Protein AF-A0A964BE77-F1 (afdb_monomer_lite)

pLDDT: mean 82.58, std 14.32, range [40.66, 96.25]

Radius of gyration: 21.84 Å; chains: 1; bounding box: 55×51×48 Å

Foldseek 3Di:
DDDDPDPPPVDPPDDDDDCPDDDDDDDPPCVVVVLVVPADVPGDSVNVVVVVVVVVVVVVVVVVVVD

Structure (mmCIF, N/CA/C/O backbone):
data_AF-A0A964BE77-F1
#
_entry.id   AF-A0A964BE77-F1
#
loop_
_atom_site.group_PDB
_atom_site.id
_atom_site.type_symbol
_atom_site.label_atom_id
_atom_site.label_alt_id
_atom_site.label_comp_id
_atom_site.label_asym_id
_atom_site.label_entity_id
_atom_site.label_seq_id
_atom_site.pdbx_PDB_ins_code
_atom_site.Cartn_x
_atom_site.Cartn_y
_atom_site.Cartn_z
_atom_site.occupancy
_atom_site.B_iso_or_equiv
_atom_site.auth_seq_id
_atom_site.auth_comp_id
_atom_site.auth_asym_id
_atom_site.auth_atom_i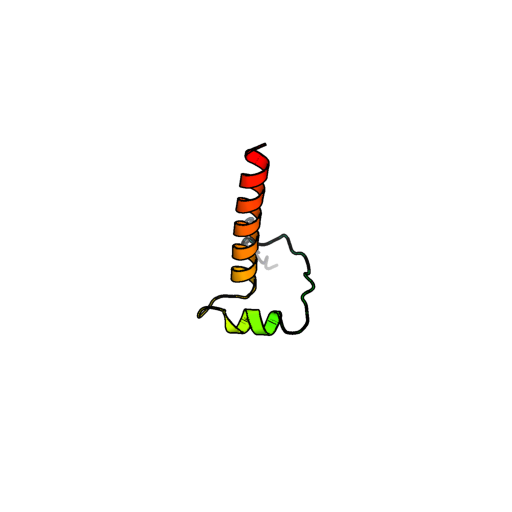d
_atom_site.pdbx_PDB_model_num
ATOM 1 N N . MET A 1 1 ? 43.417 34.397 -23.856 1.00 40.66 1 MET A N 1
ATOM 2 C CA . MET A 1 1 ? 42.942 33.485 -22.798 1.00 40.66 1 MET A CA 1
ATOM 3 C C . MET A 1 1 ? 41.443 33.372 -22.968 1.00 40.66 1 MET A C 1
ATOM 5 O O . MET A 1 1 ? 40.789 34.405 -22.992 1.00 40.66 1 MET A O 1
ATOM 9 N N . THR A 1 2 ? 40.923 32.176 -23.221 1.00 52.00 2 THR A N 1
ATOM 10 C CA . THR A 1 2 ? 39.491 31.974 -23.481 1.00 52.00 2 THR A CA 1
ATOM 11 C C . THR A 1 2 ? 38.823 31.603 -22.163 1.00 52.00 2 THR A C 1
ATOM 13 O O . THR A 1 2 ? 39.090 30.528 -21.632 1.00 52.00 2 THR A O 1
ATOM 16 N N . GLU A 1 3 ? 38.007 32.495 -21.607 1.00 59.59 3 GLU A N 1
ATOM 17 C CA . GLU A 1 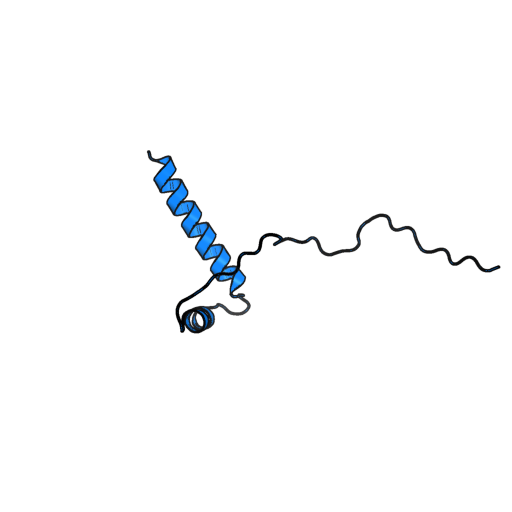3 ? 37.232 32.207 -20.399 1.00 59.59 3 GLU A CA 1
ATOM 18 C C . GLU A 1 3 ? 35.989 31.385 -20.762 1.00 59.59 3 GLU A C 1
ATOM 20 O O . GLU A 1 3 ? 35.130 31.821 -21.529 1.00 59.59 3 GLU A O 1
ATOM 25 N N . LEU A 1 4 ? 35.902 30.167 -20.224 1.00 66.19 4 LEU A N 1
ATOM 26 C CA . LEU A 1 4 ? 34.705 29.334 -20.304 1.00 66.19 4 LEU A CA 1
ATOM 27 C C . LEU A 1 4 ? 33.705 29.818 -19.245 1.00 66.19 4 LEU A C 1
ATOM 29 O O . LEU A 1 4 ? 33.810 29.468 -18.072 1.00 66.19 4 LEU A O 1
ATOM 33 N N . LEU A 1 5 ? 32.735 30.632 -19.665 1.00 64.19 5 LEU A N 1
ATOM 34 C CA . LEU A 1 5 ? 31.589 31.038 -18.849 1.00 64.19 5 LEU A CA 1
ATOM 35 C C . LEU A 1 5 ? 30.702 29.817 -18.547 1.00 64.19 5 LEU A C 1
ATOM 37 O O . LEU A 1 5 ? 29.834 29.449 -19.337 1.00 64.19 5 LEU A O 1
ATOM 41 N N . ILE A 1 6 ? 30.918 29.179 -17.395 1.00 66.31 6 ILE A N 1
ATOM 42 C CA . ILE A 1 6 ? 30.004 28.169 -16.850 1.00 66.31 6 ILE A CA 1
ATOM 43 C C . ILE A 1 6 ? 28.778 28.914 -16.311 1.00 66.31 6 ILE A C 1
ATOM 45 O O . ILE A 1 6 ? 28.884 29.730 -15.396 1.00 66.31 6 ILE A O 1
ATOM 49 N N . SER A 1 7 ? 27.605 28.659 -16.887 1.00 61.94 7 SER A N 1
ATOM 50 C CA . SER A 1 7 ? 26.341 29.270 -16.475 1.00 61.94 7 SER A CA 1
ATOM 51 C C . SER A 1 7 ? 26.041 28.973 -14.999 1.00 61.94 7 SER A C 1
ATOM 53 O O . SER A 1 7 ? 25.758 27.833 -14.634 1.00 61.94 7 SER A O 1
ATOM 55 N N . ASN A 1 8 ? 26.091 30.010 -14.156 1.00 64.25 8 ASN A N 1
ATOM 56 C CA . ASN A 1 8 ? 25.796 29.963 -12.721 1.00 64.25 8 ASN A CA 1
ATOM 57 C C . ASN A 1 8 ? 24.284 29.795 -12.464 1.00 64.25 8 ASN A C 1
ATOM 59 O O . ASN A 1 8 ? 23.602 30.707 -11.992 1.00 64.25 8 ASN A O 1
ATOM 63 N N . THR A 1 9 ? 23.712 28.644 -12.819 1.00 64.12 9 THR A N 1
ATOM 64 C CA . THR A 1 9 ? 22.321 28.325 -12.480 1.00 64.12 9 THR A CA 1
ATOM 65 C C . THR A 1 9 ? 22.244 27.889 -11.018 1.00 64.12 9 THR A C 1
ATOM 67 O O . THR A 1 9 ? 22.429 26.723 -10.690 1.00 64.12 9 THR A O 1
ATOM 70 N N . SER A 1 10 ? 21.944 28.844 -10.136 1.00 62.47 10 SER A N 1
ATOM 71 C CA . SER A 1 10 ? 21.854 28.690 -8.671 1.00 62.47 10 SER A CA 1
ATOM 72 C C . SER A 1 10 ? 20.747 27.739 -8.167 1.00 62.47 10 SER A C 1
ATOM 74 O O . SER A 1 10 ? 20.593 27.573 -6.956 1.00 62.47 10 SER A O 1
ATOM 76 N N . ARG A 1 11 ? 19.930 27.138 -9.040 1.00 64.38 11 ARG A N 1
ATOM 77 C CA . ARG A 1 11 ? 18.838 26.242 -8.624 1.00 64.38 11 ARG A CA 1
ATOM 78 C C . ARG A 1 11 ? 19.248 24.785 -8.840 1.00 64.38 11 ARG A C 1
ATOM 80 O O . ARG A 1 11 ? 19.621 24.453 -9.963 1.00 64.38 11 ARG A O 1
ATOM 87 N N . PRO A 1 12 ? 19.142 23.904 -7.826 1.00 63.97 12 PRO A N 1
ATOM 88 C CA . PRO A 1 12 ? 19.368 22.478 -8.020 1.00 63.97 12 PRO A CA 1
ATOM 89 C C . PRO A 1 12 ? 18.409 21.958 -9.098 1.00 63.97 12 PRO A C 1
ATOM 91 O O . PRO A 1 12 ? 17.198 21.917 -8.891 1.00 63.97 12 PRO A O 1
ATOM 94 N N . VAL A 1 13 ? 18.935 21.555 -10.254 1.00 69.88 13 VAL A N 1
ATOM 95 C CA . VAL A 1 13 ? 18.163 20.975 -11.373 1.00 69.88 13 VAL A CA 1
ATOM 96 C C . VAL A 1 13 ? 17.840 19.489 -11.140 1.00 69.88 13 VAL A C 1
ATOM 98 O O . VAL A 1 13 ? 17.815 18.680 -12.064 1.00 69.88 13 VAL A O 1
ATOM 101 N N . GLY A 1 14 ? 17.630 19.108 -9.877 1.00 71.06 14 GLY A N 1
ATOM 102 C CA . GLY A 1 14 ? 17.419 17.729 -9.442 1.00 71.06 14 GLY A CA 1
ATOM 103 C C . GLY A 1 14 ? 15.947 17.396 -9.202 1.00 71.06 14 GLY A C 1
ATOM 104 O O . GLY A 1 14 ? 15.142 18.247 -8.823 1.00 71.06 14 GLY A O 1
ATOM 105 N N . ARG A 1 15 ? 15.585 16.122 -9.375 1.00 73.25 15 ARG A N 1
ATOM 106 C CA . ARG A 1 15 ? 14.261 15.610 -9.002 1.00 73.25 15 ARG A CA 1
ATOM 107 C C . ARG A 1 15 ? 14.098 15.674 -7.480 1.00 73.25 15 ARG A C 1
ATOM 109 O O . ARG A 1 15 ? 14.887 15.073 -6.757 1.00 73.25 15 ARG A O 1
ATOM 116 N N . ARG A 1 16 ? 13.049 16.350 -6.998 1.00 71.69 16 ARG A N 1
ATOM 117 C CA . ARG A 1 16 ? 12.700 16.411 -5.569 1.00 71.69 16 ARG A CA 1
ATOM 118 C C . ARG A 1 16 ? 12.543 14.995 -5.002 1.00 71.69 16 ARG A C 1
ATOM 120 O O . ARG A 1 16 ? 11.759 14.199 -5.525 1.00 71.69 16 ARG A O 1
ATOM 127 N N . GLN A 1 17 ? 13.290 14.686 -3.945 1.00 69.75 17 GLN A N 1
ATOM 128 C CA . GLN A 1 17 ? 13.167 13.421 -3.229 1.00 69.75 17 GLN A CA 1
ATOM 129 C C . GLN A 1 17 ? 11.846 13.423 -2.452 1.00 69.75 17 GLN A C 1
ATOM 131 O O . GLN A 1 17 ? 11.595 14.317 -1.651 1.00 69.75 17 GLN A O 1
ATOM 136 N N . ILE A 1 18 ? 10.984 12.452 -2.745 1.00 70.62 18 ILE A N 1
ATOM 137 C CA . ILE A 1 18 ? 9.634 12.339 -2.167 1.00 70.62 18 ILE A CA 1
ATOM 138 C C . ILE A 1 18 ? 9.553 11.290 -1.051 1.00 70.62 18 ILE A C 1
ATOM 140 O O . ILE A 1 18 ? 8.806 11.482 -0.104 1.00 70.62 18 ILE A O 1
ATOM 144 N N . ASN A 1 19 ? 10.370 10.233 -1.112 1.00 68.06 19 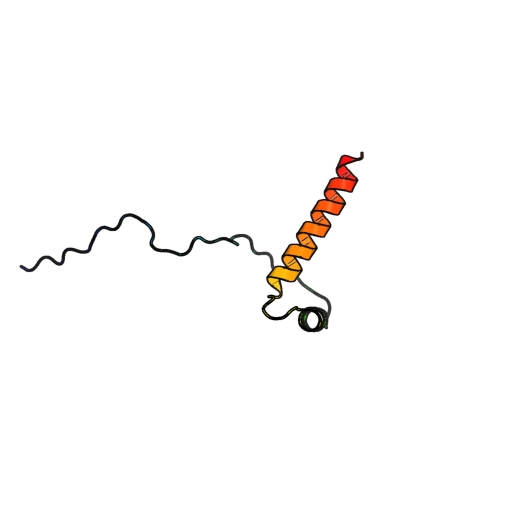ASN A N 1
ATOM 145 C CA . ASN A 1 19 ? 10.385 9.144 -0.132 1.00 68.06 19 ASN A CA 1
ATOM 146 C C . ASN A 1 19 ? 11.792 9.059 0.469 1.00 68.06 19 ASN A C 1
ATOM 148 O O . ASN A 1 19 ? 12.659 8.372 -0.074 1.00 68.06 19 ASN A O 1
ATOM 152 N N . HIS A 1 20 ? 12.052 9.859 1.500 1.00 76.62 20 HIS A N 1
ATOM 153 C CA . HIS A 1 20 ? 13.377 9.947 2.119 1.00 76.62 20 HIS A CA 1
ATOM 154 C C . HIS A 1 20 ? 13.560 8.950 3.271 1.00 76.62 20 HIS A C 1
ATOM 156 O O . HIS A 1 20 ? 14.678 8.504 3.513 1.00 76.62 20 HIS A O 1
ATOM 162 N N . GLU A 1 21 ? 12.468 8.555 3.924 1.00 77.19 21 GLU A N 1
ATOM 163 C CA . GLU A 1 21 ? 12.482 7.584 5.014 1.00 77.19 21 GLU A CA 1
ATOM 164 C C . GLU A 1 21 ? 12.393 6.157 4.469 1.00 77.19 21 GLU A C 1
ATOM 166 O O . GLU A 1 21 ? 11.519 5.823 3.663 1.00 77.19 21 GLU A O 1
ATOM 171 N N . GLN A 1 22 ? 13.324 5.306 4.898 1.00 84.94 22 GLN A N 1
ATOM 172 C CA . GLN A 1 22 ? 13.377 3.898 4.527 1.00 84.94 22 GLN A CA 1
ATOM 173 C C . GLN A 1 22 ? 13.672 3.048 5.760 1.00 84.94 22 GLN A C 1
ATOM 175 O O . GLN A 1 22 ? 14.623 3.304 6.494 1.00 84.94 22 GLN A O 1
ATOM 180 N N . MET A 1 23 ? 12.899 1.977 5.929 1.00 86.06 23 MET A N 1
ATOM 181 C CA . MET A 1 23 ? 13.140 0.944 6.932 1.00 86.06 23 MET A CA 1
ATOM 182 C C . MET A 1 23 ? 13.093 -0.438 6.261 1.00 86.06 23 MET A C 1
ATOM 184 O O . MET A 1 23 ? 12.131 -0.732 5.545 1.00 86.06 23 MET A O 1
ATOM 188 N N . PRO A 1 24 ? 14.096 -1.314 6.463 1.00 88.12 24 PRO A N 1
ATOM 189 C CA . PRO A 1 24 ? 14.029 -2.687 5.975 1.00 88.12 24 PRO A CA 1
ATOM 190 C C . PRO A 1 24 ? 13.032 -3.509 6.804 1.00 88.12 24 PRO A C 1
ATOM 192 O O . PRO A 1 24 ? 13.113 -3.548 8.029 1.00 88.12 24 PRO A O 1
ATOM 195 N N . ALA A 1 25 ? 12.125 -4.223 6.134 1.00 87.88 25 ALA A N 1
ATOM 196 C CA . ALA A 1 25 ? 11.156 -5.113 6.774 1.00 87.88 25 ALA A CA 1
ATOM 197 C C . ALA A 1 25 ? 11.484 -6.586 6.494 1.00 87.88 25 ALA A C 1
ATOM 199 O O . ALA A 1 25 ? 11.815 -6.967 5.368 1.00 87.88 25 ALA A O 1
ATOM 200 N N . ARG A 1 26 ? 11.370 -7.432 7.525 1.00 94.00 26 ARG A N 1
ATOM 201 C CA . ARG A 1 26 ? 11.495 -8.889 7.398 1.00 94.00 26 ARG A CA 1
ATOM 202 C C . ARG A 1 26 ? 10.108 -9.503 7.281 1.00 94.00 26 ARG A C 1
ATOM 204 O O . ARG A 1 26 ? 9.240 -9.222 8.099 1.00 94.00 26 ARG A O 1
ATOM 211 N N . PHE A 1 27 ? 9.928 -10.382 6.301 1.00 91.94 27 PHE A N 1
ATOM 212 C CA . PHE A 1 27 ? 8.681 -11.110 6.098 1.00 91.94 27 PHE A CA 1
ATOM 213 C C . PHE A 1 27 ? 8.901 -12.622 6.182 1.00 91.94 27 PHE A C 1
ATOM 215 O O . PHE A 1 27 ? 9.989 -13.100 5.846 1.00 91.94 27 PHE A O 1
ATOM 222 N N . PRO A 1 28 ? 7.867 -13.392 6.566 1.00 95.81 28 PRO A N 1
ATOM 223 C CA . PRO A 1 28 ? 7.885 -14.842 6.433 1.00 95.81 28 PRO A CA 1
ATOM 224 C C . PRO A 1 28 ? 8.165 -15.291 4.992 1.00 95.81 28 PRO A C 1
ATOM 226 O O . PRO A 1 28 ? 7.870 -14.584 4.020 1.00 95.81 28 PRO A O 1
ATOM 229 N N . 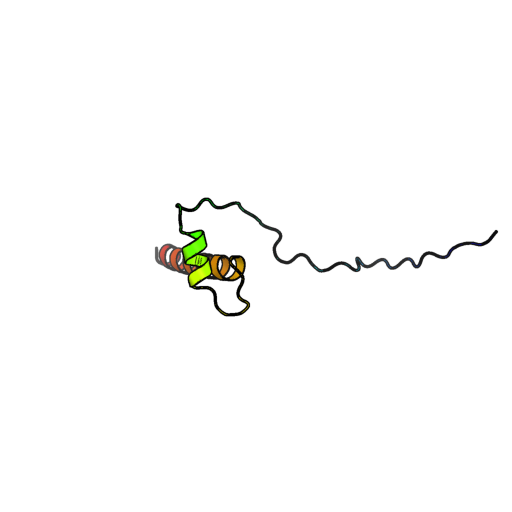LYS A 1 29 ? 8.708 -16.504 4.848 1.00 95.25 29 LYS A N 1
ATOM 230 C CA . LYS A 1 29 ? 8.965 -17.106 3.534 1.00 95.25 29 LYS A CA 1
ATOM 231 C C . LYS A 1 29 ? 7.667 -17.165 2.719 1.00 95.25 29 LYS A C 1
ATOM 233 O O . LYS A 1 29 ? 6.630 -17.587 3.219 1.00 95.25 29 LYS A O 1
ATOM 238 N N . GLY A 1 30 ? 7.739 -16.752 1.454 1.00 95.56 30 GLY A N 1
ATOM 239 C CA . GLY A 1 30 ? 6.607 -16.770 0.519 1.00 95.56 30 GLY A CA 1
ATOM 240 C C . GLY A 1 30 ? 5.732 -15.513 0.535 1.00 95.56 30 GLY A C 1
ATOM 241 O O . GLY A 1 30 ? 4.982 -15.297 -0.411 1.00 95.56 30 GLY A O 1
ATOM 242 N N . THR A 1 31 ? 5.861 -14.632 1.529 1.00 94.56 31 THR A N 1
ATOM 243 C CA . THR A 1 31 ? 5.057 -13.400 1.595 1.00 94.56 31 THR A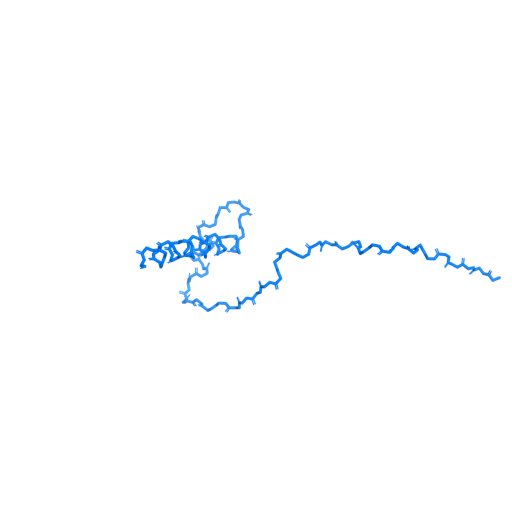 CA 1
ATOM 244 C C . THR A 1 31 ? 5.325 -12.457 0.425 1.00 94.56 31 THR A C 1
ATOM 246 O O . THR A 1 31 ? 4.384 -11.903 -0.126 1.00 94.56 31 THR A O 1
ATOM 249 N N . LEU A 1 32 ? 6.579 -12.319 -0.018 1.00 92.75 32 LEU A N 1
ATOM 250 C CA . LEU A 1 32 ? 6.901 -11.475 -1.177 1.00 92.75 32 LEU A CA 1
ATOM 251 C C . LEU A 1 32 ? 6.245 -11.990 -2.468 1.00 92.75 32 LEU A C 1
ATOM 253 O O . LEU A 1 32 ? 5.707 -11.196 -3.227 1.00 92.75 32 LEU A O 1
ATOM 257 N N . ALA A 1 33 ? 6.208 -13.311 -2.667 1.00 94.38 33 ALA A N 1
ATOM 258 C CA . ALA A 1 33 ? 5.519 -13.914 -3.809 1.00 94.38 33 ALA A CA 1
ATOM 259 C C . ALA A 1 33 ? 3.996 -13.718 -3.725 1.00 94.38 33 ALA A C 1
ATOM 261 O O . ALA A 1 33 ? 3.344 -13.470 -4.735 1.00 94.38 33 ALA A O 1
ATOM 262 N N . ARG A 1 34 ? 3.425 -13.778 -2.513 1.00 95.12 34 ARG A N 1
ATOM 263 C CA . ARG A 1 34 ? 2.010 -13.446 -2.287 1.00 95.12 34 ARG A CA 1
ATOM 264 C C . ARG A 1 34 ? 1.713 -11.982 -2.603 1.00 95.12 34 ARG A C 1
ATOM 266 O O . ARG A 1 34 ? 0.675 -11.713 -3.189 1.00 95.12 34 ARG A O 1
ATOM 273 N N . ILE A 1 35 ? 2.613 -11.067 -2.234 1.00 94.00 35 ILE A N 1
ATOM 274 C CA . ILE A 1 35 ? 2.512 -9.643 -2.574 1.00 94.00 35 ILE A CA 1
ATOM 275 C C . ILE A 1 35 ? 2.522 -9.472 -4.093 1.00 94.00 35 ILE A C 1
ATOM 277 O O . ILE A 1 35 ? 1.618 -8.845 -4.628 1.00 94.00 35 ILE A O 1
ATOM 281 N N . ASP A 1 36 ? 3.483 -10.078 -4.792 1.00 92.38 36 ASP A N 1
ATOM 282 C CA . ASP A 1 36 ? 3.573 -9.988 -6.255 1.00 92.38 36 ASP A CA 1
ATOM 283 C C . ASP A 1 36 ? 2.316 -10.494 -6.963 1.00 92.38 36 ASP A C 1
ATOM 285 O O . ASP A 1 36 ? 1.892 -9.908 -7.955 1.00 92.38 36 ASP A O 1
ATOM 289 N N . GLY A 1 37 ? 1.702 -11.558 -6.438 1.00 94.88 37 GLY A N 1
ATOM 290 C CA . GLY A 1 37 ? 0.494 -12.148 -7.010 1.00 94.88 37 GLY A CA 1
ATOM 291 C C . GLY A 1 37 ? -0.766 -11.287 -6.890 1.00 94.88 37 GLY A C 1
ATOM 292 O O . GLY A 1 37 ? -1.742 -11.574 -7.578 1.00 94.88 37 GLY A O 1
ATOM 293 N N . VAL A 1 38 ? -0.768 -10.254 -6.038 1.00 95.00 38 VAL A N 1
ATOM 294 C CA . VAL A 1 38 ? -1.929 -9.367 -5.831 1.00 95.00 38 VAL A CA 1
ATOM 295 C C . VAL A 1 38 ? -1.723 -7.950 -6.370 1.00 95.00 38 VAL A C 1
ATOM 297 O O . VAL A 1 38 ? -2.640 -7.135 -6.268 1.00 95.00 38 VAL A O 1
ATOM 300 N N . LEU A 1 39 ? -0.553 -7.642 -6.943 1.00 93.94 39 LEU A N 1
ATOM 301 C CA . LEU A 1 39 ? -0.283 -6.322 -7.516 1.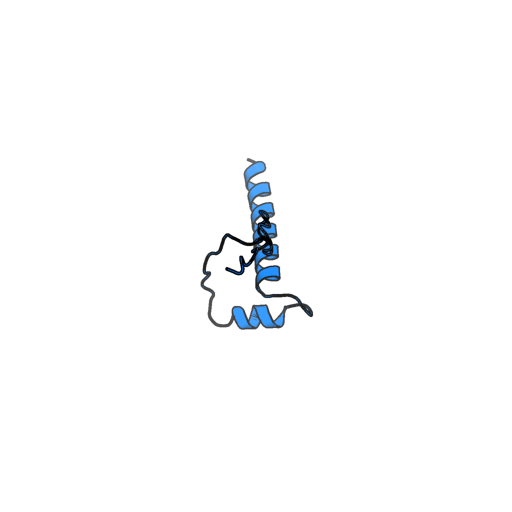00 93.94 39 LEU A CA 1
ATOM 302 C C . LEU A 1 39 ? -1.158 -6.063 -8.746 1.00 93.94 39 LEU A C 1
ATOM 304 O O . LEU A 1 39 ? -1.277 -6.896 -9.648 1.00 93.94 39 LEU A O 1
ATOM 308 N N . LYS A 1 40 ? -1.724 -4.860 -8.817 1.00 92.31 40 LYS A N 1
ATOM 309 C CA . LYS A 1 40 ? -2.420 -4.363 -10.005 1.00 92.31 40 LYS A CA 1
ATOM 310 C C . LYS A 1 40 ? -1.416 -4.037 -11.119 1.00 92.31 40 LYS A C 1
ATOM 312 O O . LYS A 1 40 ? -0.233 -3.796 -10.860 1.00 92.31 40 LYS A O 1
ATOM 317 N N . PRO A 1 41 ? -1.865 -3.950 -12.385 1.00 90.69 41 PRO A N 1
ATOM 318 C CA . PRO A 1 41 ? -1.000 -3.512 -13.473 1.00 90.69 41 PRO A CA 1
ATOM 319 C C . PRO A 1 41 ? -0.352 -2.154 -13.165 1.00 90.69 41 PRO A C 1
ATOM 321 O O . PRO A 1 41 ? -1.053 -1.183 -12.888 1.00 90.69 41 PRO A O 1
ATOM 324 N N . LYS A 1 42 ? 0.983 -2.085 -13.271 1.00 89.69 42 LYS A N 1
ATOM 325 C CA . LYS A 1 42 ? 1.827 -0.900 -12.991 1.00 89.69 42 LYS A CA 1
ATOM 326 C C . LYS A 1 42 ? 1.939 -0.488 -11.513 1.00 89.69 42 LYS A C 1
ATOM 328 O O . LYS A 1 42 ? 2.575 0.527 -11.235 1.00 89.69 42 LYS A O 1
ATOM 333 N N . GLU A 1 43 ? 1.388 -1.260 -10.583 1.00 92.19 43 GLU A N 1
ATOM 334 C CA . GLU A 1 43 ? 1.557 -1.038 -9.145 1.00 92.19 43 GLU A CA 1
ATOM 335 C C . GLU A 1 43 ? 2.908 -1.584 -8.666 1.00 92.19 43 GLU A C 1
ATOM 337 O O . GLU A 1 43 ? 3.331 -2.675 -9.060 1.00 92.19 43 GLU A O 1
ATOM 342 N N . LYS A 1 44 ? 3.613 -0.833 -7.813 1.00 91.50 44 LYS A N 1
ATOM 343 C CA . LYS A 1 44 ? 4.848 -1.315 -7.182 1.00 91.50 44 LYS A CA 1
ATOM 344 C C . LYS A 1 44 ? 4.527 -1.916 -5.821 1.00 91.50 44 LYS A C 1
ATOM 346 O O . LYS A 1 44 ? 3.649 -1.436 -5.116 1.00 91.50 44 LYS A O 1
ATOM 351 N N . ARG A 1 45 ? 5.350 -2.869 -5.369 1.00 92.12 45 ARG A N 1
ATOM 352 C CA . ARG A 1 45 ? 5.293 -3.397 -3.988 1.00 92.12 45 ARG A CA 1
ATOM 353 C C . ARG A 1 45 ? 5.262 -2.288 -2.934 1.00 92.12 45 ARG A C 1
ATOM 355 O O . ARG A 1 45 ? 4.555 -2.404 -1.944 1.00 92.12 45 ARG A O 1
ATOM 362 N N . SER A 1 46 ? 6.041 -1.227 -3.148 1.00 89.88 46 SER A N 1
ATOM 363 C CA . SER A 1 46 ? 6.108 -0.080 -2.241 1.00 89.88 46 SER A CA 1
ATOM 364 C C . SER A 1 46 ? 4.791 0.682 -2.141 1.00 89.88 46 SER A C 1
ATOM 366 O O . SER A 1 46 ? 4.505 1.201 -1.070 1.00 89.88 46 SER A O 1
ATOM 368 N N . ASP A 1 47 ? 4.009 0.747 -3.222 1.00 91.06 47 ASP A N 1
ATOM 369 C CA . ASP A 1 47 ? 2.715 1.432 -3.212 1.00 91.06 47 ASP A CA 1
ATOM 370 C C . ASP A 1 47 ? 1.726 0.637 -2.351 1.00 91.06 47 ASP A C 1
ATOM 372 O O . ASP A 1 47 ? 1.194 1.176 -1.387 1.00 91.06 47 ASP A O 1
ATOM 376 N N . LEU A 1 48 ? 1.624 -0.677 -2.582 1.00 93.62 48 LEU A N 1
ATOM 377 C CA . LEU A 1 48 ? 0.790 -1.567 -1.771 1.00 93.62 48 LEU A CA 1
ATOM 378 C C . LEU A 1 48 ? 1.177 -1.554 -0.282 1.00 93.62 48 LEU A C 1
ATOM 380 O O . LEU A 1 48 ? 0.312 -1.500 0.589 1.00 93.62 48 LEU A O 1
ATOM 384 N N . ILE A 1 49 ? 2.478 -1.616 0.025 1.00 92.50 49 ILE A N 1
ATOM 385 C CA . ILE A 1 49 ? 2.956 -1.596 1.415 1.00 92.50 49 ILE A CA 1
ATOM 386 C C . ILE A 1 49 ? 2.634 -0.254 2.077 1.00 92.50 49 ILE A C 1
ATOM 388 O O . ILE A 1 49 ? 2.203 -0.254 3.225 1.00 92.50 49 ILE A O 1
ATOM 392 N N . ARG A 1 50 ? 2.817 0.870 1.374 1.00 91.19 50 ARG A N 1
ATOM 393 C CA . ARG A 1 50 ? 2.498 2.198 1.908 1.00 91.19 50 ARG A CA 1
ATOM 394 C C . ARG A 1 50 ? 1.013 2.303 2.232 1.00 91.19 50 ARG A C 1
ATOM 396 O O . ARG A 1 50 ? 0.676 2.604 3.366 1.00 91.19 50 ARG A O 1
ATOM 403 N N . ASP A 1 51 ? 0.148 1.962 1.285 1.00 93.31 51 ASP A N 1
ATOM 404 C CA . ASP A 1 51 ? -1.301 2.062 1.472 1.00 93.31 51 ASP A CA 1
ATOM 405 C C . ASP A 1 51 ? -1.789 1.149 2.613 1.00 93.31 51 ASP A C 1
ATOM 407 O O . ASP A 1 51 ? -2.665 1.519 3.394 1.00 93.31 51 ASP A O 1
ATOM 411 N N . ALA A 1 52 ? -1.194 -0.042 2.752 1.00 94.25 52 ALA A N 1
ATOM 412 C CA . ALA A 1 52 ? -1.492 -0.950 3.856 1.00 94.25 52 ALA A CA 1
ATOM 413 C C . ALA A 1 52 ? -1.052 -0.394 5.221 1.00 94.25 52 ALA A C 1
ATOM 415 O O . ALA A 1 52 ? -1.758 -0.600 6.208 1.00 94.25 52 ALA A O 1
ATOM 416 N N . VAL A 1 53 ? 0.095 0.290 5.280 1.00 93.06 53 VAL A N 1
ATOM 417 C CA . VAL A 1 53 ? 0.599 0.930 6.504 1.00 93.06 53 VAL A CA 1
ATOM 418 C C . VAL A 1 53 ? -0.266 2.125 6.888 1.00 93.06 53 VAL A C 1
ATOM 420 O O . VAL A 1 53 ? -0.705 2.174 8.030 1.00 93.06 53 VAL A O 1
ATOM 423 N N . GLU A 1 54 ? -0.575 3.030 5.957 1.00 94.69 54 GLU A N 1
ATOM 424 C CA . GLU A 1 54 ? -1.426 4.202 6.226 1.00 94.69 54 GLU A CA 1
ATOM 425 C C . GLU A 1 54 ? -2.795 3.780 6.771 1.00 94.69 54 GLU A C 1
ATOM 427 O O . GLU A 1 54 ? -3.220 4.229 7.831 1.00 94.69 54 GLU A O 1
ATOM 432 N N . ARG A 1 55 ? -3.440 2.799 6.127 1.00 95.06 55 ARG A N 1
ATOM 433 C CA . ARG A 1 55 ? -4.718 2.250 6.599 1.00 95.06 55 ARG A CA 1
ATOM 434 C C . ARG A 1 55 ? -4.632 1.663 8.014 1.00 95.06 55 ARG A C 1
ATOM 436 O O . ARG A 1 55 ? -5.603 1.703 8.769 1.00 95.06 55 ARG A O 1
ATOM 443 N N . GLU A 1 56 ? -3.515 1.023 8.348 1.00 96.25 56 GLU A N 1
ATOM 444 C CA . GLU A 1 56 ? -3.293 0.448 9.676 1.00 96.25 56 GLU A CA 1
ATOM 445 C C . GLU A 1 56 ? -3.070 1.538 10.730 1.00 96.25 56 GLU A C 1
ATOM 447 O O . GLU A 1 56 ? -3.592 1.410 11.838 1.00 96.25 56 GLU A O 1
ATOM 452 N N . LEU A 1 57 ? -2.330 2.596 10.384 1.00 96.00 57 LEU A N 1
ATOM 453 C CA . LEU A 1 57 ? -2.109 3.759 11.242 1.00 96.00 57 LEU A CA 1
ATOM 454 C C . LEU A 1 57 ? -3.425 4.476 11.533 1.00 96.00 57 LEU A C 1
ATOM 456 O O . LEU A 1 57 ? -3.794 4.578 12.700 1.00 96.00 57 LEU A O 1
ATOM 460 N N . GLU A 1 58 ? -4.187 4.835 10.497 1.00 94.94 58 GLU A N 1
ATOM 461 C CA . GLU A 1 58 ? -5.501 5.477 10.634 1.00 94.94 58 GLU A CA 1
ATOM 462 C C . GLU A 1 58 ? -6.433 4.675 11.552 1.00 94.94 58 GLU A C 1
ATOM 464 O O . GLU A 1 58 ? -7.118 5.236 12.410 1.00 94.94 58 GLU A O 1
ATOM 469 N N . ARG A 1 59 ? -6.447 3.339 11.413 1.00 94.50 59 ARG A N 1
ATOM 470 C CA . ARG A 1 59 ? -7.274 2.479 12.267 1.00 94.50 59 ARG A CA 1
ATOM 471 C C . ARG A 1 59 ? -6.854 2.567 13.734 1.00 94.50 59 ARG A C 1
ATOM 473 O O . ARG A 1 59 ? -7.716 2.708 14.596 1.00 94.50 59 ARG A O 1
ATOM 480 N N . ARG A 1 60 ? -5.552 2.478 14.019 1.00 94.81 60 ARG A N 1
ATOM 481 C CA . ARG A 1 60 ? -5.031 2.515 15.395 1.00 94.81 60 ARG A CA 1
ATOM 482 C C . ARG A 1 60 ? -5.189 3.886 16.033 1.00 94.81 60 ARG A C 1
ATOM 484 O O . ARG A 1 60 ? -5.541 3.955 17.200 1.00 94.81 60 ARG A O 1
ATOM 491 N N . GLU A 1 61 ? -4.969 4.954 15.274 1.00 93.25 61 GLU A N 1
ATOM 492 C CA . GLU A 1 61 ? -5.167 6.329 15.737 1.00 93.25 61 GLU A CA 1
ATOM 493 C C . GLU A 1 61 ? -6.635 6.601 16.080 1.00 93.25 61 GLU A C 1
ATOM 495 O O . GLU A 1 61 ? -6.934 7.266 17.072 1.00 93.25 61 GLU A O 1
ATOM 500 N N . ALA A 1 62 ? -7.568 6.040 15.306 1.00 90.94 62 ALA A N 1
ATOM 501 C CA . ALA A 1 62 ? -8.994 6.122 15.603 1.00 90.94 62 ALA A CA 1
ATOM 502 C C . ALA A 1 62 ? -9.401 5.312 16.849 1.00 90.94 62 ALA A C 1
ATOM 504 O O . ALA A 1 62 ? -10.350 5.691 17.537 1.00 90.94 62 ALA A O 1
ATOM 505 N N . GLU A 1 63 ? -8.712 4.202 17.135 1.00 89.69 63 GLU A N 1
ATOM 506 C CA . GLU A 1 63 ? -8.900 3.409 18.356 1.00 89.69 63 GLU A CA 1
ATOM 507 C C . GLU A 1 63 ? -8.369 4.156 19.589 1.00 89.69 63 GLU A C 1
ATOM 509 O O . GLU A 1 63 ? -9.084 4.257 20.580 1.00 89.69 63 GLU A O 1
ATOM 514 N N . THR A 1 64 ? -7.174 4.750 19.516 1.00 80.81 64 THR A N 1
ATOM 515 C CA . THR A 1 64 ? -6.579 5.504 20.634 1.00 80.81 64 THR A CA 1
ATOM 516 C C . THR A 1 64 ? -7.220 6.866 20.878 1.00 80.81 64 THR A C 1
ATOM 518 O O . THR A 1 64 ? -7.158 7.358 21.996 1.00 80.81 64 THR A O 1
ATOM 521 N N . SER A 1 65 ? -7.846 7.485 19.873 1.00 70.31 65 SER A N 1
ATOM 522 C CA . SER A 1 65 ? -8.552 8.772 20.034 1.00 70.31 65 SER A CA 1
ATOM 523 C C . SER A 1 65 ? -9.949 8.638 20.658 1.00 70.31 65 SER A C 1
ATOM 525 O O . SER A 1 65 ? -10.642 9.642 20.826 1.00 70.31 65 SER A O 1
ATOM 527 N N . LYS A 1 66 ? -10.410 7.408 20.921 1.00 59.78 66 LYS A N 1
ATOM 528 C CA . LYS A 1 66 ? -11.705 7.117 21.558 1.00 59.78 66 LYS A CA 1
ATOM 529 C C . LYS A 1 66 ? -11.613 6.867 23.066 1.00 59.78 66 LYS A C 1
ATOM 531 O O . LYS A 1 66 ? -12.673 6.787 23.689 1.00 59.78 66 LYS A O 1
ATOM 536 N N . ASP A 1 67 ? -10.402 6.757 23.606 1.00 49.41 67 ASP A N 1
ATOM 537 C CA . ASP A 1 67 ? -10.107 6.715 25.045 1.00 49.41 67 ASP A CA 1
ATOM 538 C C . ASP A 1 67 ? -9.804 8.125 25.582 1.00 49.41 67 ASP A C 1
ATOM 540 O O . ASP A 1 67 ? -10.163 8.397 26.752 1.00 49.41 67 ASP A O 1
#

Sequence (67 aa):
MTELLISNTSRPVGRRQINHEQMPARFPKGTLARIDGVLKPKEKRSDLIRDAVERELERREAETSKD

Secondary structure (DSSP, 8-state):
----------S--SPPPS----------TTHHHHHHTTPPTT--HHHHHHHHHHHHHHHHHHHHTT-